Protein AF-A0A7W6C0R2-F1 (afdb_monomer_lite)

Sequence (110 aa):
MSRLFEGFSTDEIFNRWFEDNARPEAVAPMVAYLAHADCAPSKRVFSTGLGHVSEIFTGLTKGWHQAGHTPEDIRDQFTLIEDRSGYTVPMSALESTGAMFRDAPLPTSR

Secondary structure (DSSP, 8-state):
---TTTTS-S-HHHHHHHHHH--GGGTHHHHHHHTSTT----S-EEEEETTEEEEE---EE-----TT--HHHHHHTHHHHT--SSEE--SSHHHHHHHHHTTS-PPPP-

pLDDT: mean 89.18, std 12.24, range [40.75, 98.56]

Structure (mmCIF, N/CA/C/O backbone):
data_AF-A0A7W6C0R2-F1
#
_entry.id   AF-A0A7W6C0R2-F1
#
loop_
_atom_site.group_PDB
_atom_site.id
_atom_site.type_symbol
_atom_site.label_atom_id
_atom_site.label_alt_id
_atom_site.label_comp_id
_atom_site.label_asym_id
_atom_site.label_entity_id
_atom_site.label_seq_id
_atom_site.pdbx_PDB_ins_code
_atom_site.Cartn_x
_atom_site.Cartn_y
_atom_site.Cartn_z
_atom_site.occupancy
_atom_site.B_iso_or_equiv
_atom_site.auth_seq_id
_atom_site.auth_comp_id
_atom_site.auth_asym_id
_atom_site.auth_atom_id
_atom_site.pdbx_PDB_model_num
ATOM 1 N N . MET A 1 1 ? 21.918 14.571 -25.913 1.00 40.75 1 MET A N 1
ATOM 2 C CA . MET A 1 1 ? 21.397 13.705 -24.834 1.00 40.75 1 MET A CA 1
ATOM 3 C C . MET A 1 1 ? 20.600 14.582 -23.883 1.00 40.75 1 MET A C 1
ATOM 5 O O . MET A 1 1 ? 21.016 15.706 -23.640 1.00 40.75 1 MET A O 1
ATOM 9 N N . SER A 1 2 ? 19.401 14.141 -23.508 1.00 44.19 2 SER A N 1
ATOM 10 C CA . SER A 1 2 ? 18.379 14.950 -22.830 1.00 44.19 2 SER A CA 1
ATOM 11 C C . SER A 1 2 ? 18.843 15.426 -21.447 1.00 44.19 2 SER A C 1
ATOM 13 O O . SER A 1 2 ? 19.202 14.594 -20.624 1.00 44.19 2 SER A O 1
ATOM 15 N N . ARG A 1 3 ? 18.790 16.740 -21.178 1.00 60.69 3 ARG A N 1
ATOM 16 C CA . ARG A 1 3 ? 19.074 17.372 -19.868 1.00 60.69 3 ARG A CA 1
ATOM 17 C C . ARG A 1 3 ? 17.965 17.140 -18.823 1.00 60.69 3 ARG A C 1
ATOM 19 O O . ARG A 1 3 ? 17.759 17.972 -17.950 1.00 60.69 3 ARG A O 1
ATOM 26 N N . LEU A 1 4 ? 17.188 16.061 -18.930 1.00 59.69 4 LEU A N 1
ATOM 27 C CA . LEU A 1 4 ? 15.969 15.893 -18.126 1.00 59.69 4 LEU A CA 1
ATOM 28 C C . LEU A 1 4 ? 16.243 15.690 -16.621 1.00 59.69 4 LEU A C 1
ATOM 30 O O . LEU A 1 4 ? 15.315 15.810 -15.830 1.00 59.69 4 LEU A O 1
ATOM 34 N N . PHE A 1 5 ? 17.490 15.401 -16.227 1.00 57.84 5 PHE A N 1
ATOM 35 C CA . PHE A 1 5 ? 17.854 15.018 -14.854 1.00 57.84 5 PHE A CA 1
ATOM 36 C C . PHE A 1 5 ? 19.041 15.799 -14.268 1.00 57.84 5 PHE A C 1
ATOM 38 O O . PHE A 1 5 ? 19.525 15.471 -13.184 1.00 57.84 5 PHE A O 1
ATOM 45 N N . GLU A 1 6 ? 19.497 16.853 -14.950 1.00 54.66 6 GLU A N 1
ATOM 46 C CA . GLU A 1 6 ? 20.554 17.729 -14.439 1.00 54.66 6 GLU A CA 1
ATOM 47 C C . GLU A 1 6 ? 20.034 18.432 -13.165 1.00 54.66 6 GLU A C 1
ATOM 49 O O . GLU A 1 6 ? 19.124 19.258 -13.231 1.00 54.66 6 GLU A O 1
ATOM 54 N N . GLY A 1 7 ? 20.560 18.051 -11.991 1.00 61.94 7 GLY A N 1
ATOM 55 C CA . GLY A 1 7 ? 20.175 18.617 -10.689 1.00 61.94 7 GLY A CA 1
ATOM 56 C C . GLY A 1 7 ? 19.265 17.758 -9.797 1.00 61.94 7 GLY A C 1
ATOM 57 O O . GLY A 1 7 ? 18.741 18.278 -8.816 1.00 61.94 7 GLY A O 1
ATOM 58 N N . PHE A 1 8 ? 19.076 16.464 -10.085 1.00 70.19 8 PHE A N 1
ATOM 59 C CA . PHE A 1 8 ? 18.296 15.576 -9.205 1.00 70.19 8 PHE A CA 1
ATOM 60 C C . PHE A 1 8 ? 18.980 15.314 -7.844 1.00 70.19 8 PHE A C 1
ATOM 62 O O . PHE A 1 8 ? 18.309 15.204 -6.819 1.00 70.19 8 PHE A O 1
ATOM 69 N N . SER A 1 9 ? 20.316 15.271 -7.817 1.00 82.81 9 SER A N 1
ATOM 70 C CA . SER A 1 9 ? 21.152 15.188 -6.611 1.00 82.81 9 SER A CA 1
ATOM 71 C C . SER A 1 9 ? 22.500 15.877 -6.844 1.00 82.81 9 SER A C 1
ATOM 73 O O . SER A 1 9 ? 22.944 16.007 -7.986 1.00 82.81 9 SER A O 1
ATOM 75 N N . THR A 1 10 ? 23.184 16.291 -5.773 1.00 87.94 10 THR A N 1
ATOM 76 C CA . THR A 1 10 ? 24.587 16.742 -5.836 1.00 87.94 10 THR A CA 1
ATOM 77 C C . THR A 1 10 ? 25.584 15.579 -5.912 1.00 87.94 10 THR A C 1
ATOM 79 O O . THR A 1 10 ? 26.771 15.813 -6.112 1.00 87.94 10 THR A O 1
ATOM 82 N N . ASP A 1 11 ? 25.131 14.336 -5.726 1.00 91.88 11 ASP A N 1
ATOM 83 C CA . ASP A 1 11 ? 25.959 13.130 -5.817 1.00 91.88 11 ASP A CA 1
ATOM 84 C C . ASP A 1 11 ? 26.024 12.614 -7.266 1.00 91.88 11 ASP A C 1
ATOM 86 O O . ASP A 1 11 ? 25.048 12.105 -7.822 1.00 91.88 11 ASP A O 1
ATOM 90 N N . GLU A 1 12 ? 27.199 12.733 -7.885 1.00 90.50 12 GLU A N 1
ATOM 91 C CA . GLU A 1 12 ? 27.433 12.305 -9.267 1.00 90.50 12 GLU A CA 1
ATOM 92 C C . GLU A 1 12 ? 27.364 10.785 -9.471 1.00 90.50 12 GLU A C 1
ATOM 94 O O . GLU A 1 12 ? 26.997 10.332 -10.558 1.00 90.50 12 GLU A O 1
ATOM 99 N N . ILE A 1 13 ? 27.732 9.984 -8.463 1.00 92.81 13 ILE A N 1
ATOM 100 C CA . ILE A 1 13 ? 27.642 8.518 -8.543 1.00 92.81 13 ILE A CA 1
ATOM 101 C C . ILE A 1 13 ? 26.172 8.127 -8.608 1.00 92.81 13 ILE A C 1
ATOM 103 O O . ILE A 1 13 ? 25.782 7.324 -9.457 1.00 92.81 13 ILE A O 1
ATOM 107 N N . PHE A 1 14 ? 25.358 8.736 -7.748 1.00 89.88 14 PHE A N 1
ATOM 108 C CA . PHE A 1 14 ? 23.920 8.530 -7.754 1.00 89.88 14 PHE A CA 1
ATOM 109 C C . PHE A 1 14 ? 23.278 8.978 -9.069 1.00 89.88 14 PHE A C 1
ATOM 111 O O . PHE A 1 14 ? 22.483 8.229 -9.628 1.00 89.88 14 PHE A O 1
ATOM 118 N N . ASN A 1 15 ? 23.643 10.151 -9.596 1.00 88.38 15 ASN A N 1
ATOM 119 C CA . ASN A 1 15 ? 23.079 10.646 -10.855 1.00 88.38 15 ASN A CA 1
ATOM 120 C C . ASN A 1 15 ? 23.382 9.703 -12.029 1.00 88.38 15 ASN A C 1
ATOM 122 O O . ASN A 1 15 ? 22.467 9.364 -12.775 1.00 88.38 15 ASN A O 1
ATOM 126 N N . ARG A 1 16 ? 24.623 9.204 -12.152 1.00 90.38 16 ARG A N 1
ATOM 127 C CA . ARG A 1 16 ? 24.960 8.199 -13.178 1.00 90.38 16 ARG A CA 1
ATOM 128 C C . ARG A 1 16 ? 24.164 6.911 -12.999 1.00 90.38 16 ARG A C 1
ATOM 130 O O . ARG A 1 16 ? 23.582 6.413 -13.955 1.00 90.38 16 ARG A O 1
ATOM 137 N N . TRP A 1 17 ? 24.092 6.397 -11.770 1.00 92.38 17 TRP A N 1
ATOM 138 C CA . TRP A 1 17 ? 23.295 5.205 -11.482 1.00 92.38 17 TRP A CA 1
ATOM 139 C C . TRP A 1 17 ? 21.822 5.411 -11.856 1.00 92.38 17 TRP A C 1
ATOM 141 O O . TRP A 1 17 ? 21.210 4.534 -12.463 1.00 92.38 17 TRP A O 1
ATOM 151 N N . PHE A 1 18 ? 21.251 6.570 -11.532 1.00 90.94 18 PHE A N 1
ATOM 152 C CA . PHE A 1 18 ? 19.871 6.889 -11.865 1.00 90.94 18 PHE A CA 1
ATOM 153 C C . PHE A 1 18 ? 19.662 6.948 -13.380 1.00 90.94 18 PHE A C 1
ATOM 155 O O . PHE A 1 18 ? 18.724 6.337 -13.876 1.00 90.94 18 PHE A O 1
ATOM 162 N N . GLU A 1 19 ? 20.543 7.607 -14.134 1.00 88.88 19 GLU A N 1
ATOM 163 C CA . GLU A 1 19 ? 20.468 7.658 -15.601 1.00 88.88 19 GLU A CA 1
ATOM 164 C C . GLU A 1 19 ? 20.539 6.267 -16.253 1.00 88.88 19 GLU A C 1
ATOM 166 O O . GLU A 1 19 ? 19.788 5.982 -17.194 1.00 88.88 19 GLU A O 1
ATOM 171 N N . ASP A 1 20 ? 21.391 5.387 -15.723 1.00 92.25 20 ASP A N 1
ATOM 172 C CA . ASP A 1 20 ? 21.562 4.021 -16.221 1.00 92.25 20 ASP A CA 1
ATOM 173 C C . ASP A 1 20 ? 20.347 3.123 -15.925 1.00 92.25 20 ASP A C 1
ATOM 175 O O . ASP A 1 20 ? 20.075 2.186 -16.678 1.00 92.25 20 ASP A O 1
ATOM 179 N N . ASN A 1 21 ? 19.589 3.407 -14.858 1.00 93.56 21 ASN A N 1
ATOM 180 C CA . ASN A 1 21 ? 18.514 2.532 -14.369 1.00 93.56 21 ASN A CA 1
ATOM 181 C C . ASN A 1 21 ? 17.096 3.097 -14.571 1.00 93.56 21 ASN A C 1
ATOM 183 O O . ASN A 1 21 ? 16.139 2.325 -14.668 1.00 93.56 21 ASN A O 1
ATOM 187 N N . ALA A 1 22 ? 16.917 4.418 -14.669 1.00 92.00 22 ALA A N 1
ATOM 188 C CA . ALA A 1 22 ? 15.626 5.096 -14.870 1.00 92.00 22 ALA A CA 1
ATOM 189 C C . ALA A 1 22 ? 15.193 5.055 -16.344 1.00 92.00 22 ALA A C 1
ATOM 191 O O . ALA A 1 22 ? 14.807 6.049 -16.961 1.00 92.00 22 ALA A O 1
ATOM 192 N N . ARG A 1 23 ? 15.308 3.868 -16.929 1.00 93.19 23 ARG A N 1
ATOM 193 C CA . ARG A 1 23 ? 15.103 3.589 -18.341 1.00 93.19 23 ARG A CA 1
ATOM 194 C C . ARG A 1 23 ? 13.633 3.247 -18.607 1.00 93.19 23 ARG A C 1
ATOM 196 O O . ARG A 1 23 ? 13.025 2.565 -17.781 1.00 93.19 23 ARG A O 1
ATOM 203 N N . PRO A 1 24 ? 13.038 3.651 -19.745 1.00 95.00 24 PRO A N 1
ATOM 204 C CA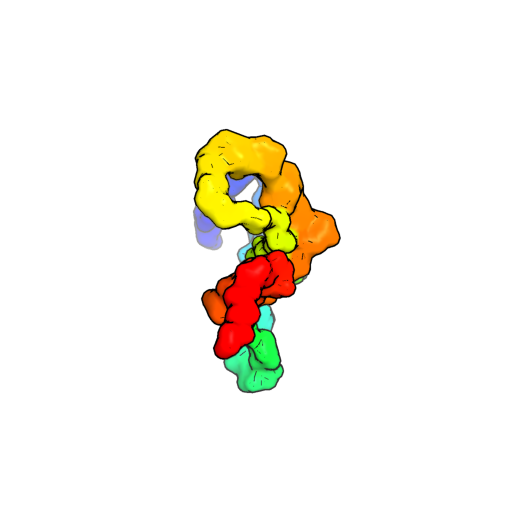 . PRO A 1 24 ? 11.670 3.259 -20.105 1.00 95.00 24 PRO A CA 1
ATOM 205 C C . PRO A 1 24 ? 11.436 1.740 -20.072 1.00 95.00 24 PRO A C 1
ATOM 207 O O . PRO A 1 24 ? 10.353 1.271 -19.722 1.00 95.00 24 PRO A O 1
ATOM 210 N N . GLU A 1 25 ? 12.473 0.962 -20.376 1.00 95.62 25 GLU A N 1
ATOM 211 C CA . GLU A 1 25 ? 12.488 -0.499 -20.337 1.00 95.62 25 GLU A CA 1
ATOM 212 C C . GLU A 1 25 ? 12.230 -1.063 -18.927 1.00 95.62 25 GLU A C 1
ATOM 214 O O . GLU A 1 25 ? 11.732 -2.178 -18.799 1.00 95.62 25 GLU A O 1
ATOM 219 N N . ALA A 1 26 ? 12.482 -0.283 -17.869 1.00 95.56 26 ALA A N 1
ATOM 220 C CA . ALA A 1 26 ? 12.163 -0.639 -16.485 1.00 95.56 26 ALA A CA 1
ATOM 221 C C . ALA A 1 26 ? 10.673 -0.454 -16.122 1.00 95.56 26 ALA A C 1
ATOM 223 O O . ALA A 1 26 ? 10.262 -0.778 -15.008 1.00 95.56 26 ALA A O 1
ATOM 224 N N . VAL A 1 27 ? 9.864 0.092 -17.036 1.00 96.88 27 VAL A N 1
ATOM 225 C CA . VAL A 1 27 ? 8.423 0.350 -16.850 1.00 96.88 27 VAL A CA 1
ATOM 226 C C . VAL A 1 27 ? 7.585 -0.389 -17.894 1.00 96.88 27 VAL A C 1
ATOM 228 O O . VAL A 1 27 ? 6.512 -0.906 -17.576 1.00 96.88 27 VAL A O 1
ATOM 231 N N . ALA A 1 28 ? 8.075 -0.475 -19.135 1.00 97.62 28 ALA A N 1
ATOM 232 C CA . ALA A 1 28 ? 7.337 -1.022 -20.273 1.00 97.62 28 ALA A CA 1
ATOM 233 C C . ALA A 1 28 ? 6.730 -2.426 -20.044 1.00 97.62 28 ALA A C 1
ATOM 235 O O . ALA A 1 28 ? 5.570 -2.613 -20.415 1.00 97.62 28 ALA A O 1
ATOM 236 N N . PRO A 1 29 ? 7.414 -3.398 -19.401 1.00 96.38 29 PRO A N 1
ATOM 237 C CA . PRO A 1 29 ? 6.836 -4.723 -19.164 1.00 96.38 29 PRO A CA 1
ATOM 238 C C . PRO A 1 29 ? 5.597 -4.700 -18.264 1.00 96.38 29 PRO A C 1
ATOM 240 O O . PRO A 1 29 ? 4.634 -5.415 -18.535 1.00 96.38 29 PRO A O 1
ATOM 243 N N . MET A 1 30 ? 5.587 -3.854 -17.227 1.00 96.38 30 MET A N 1
ATOM 244 C CA . MET A 1 30 ? 4.433 -3.731 -16.333 1.00 96.38 30 MET A CA 1
ATOM 245 C C . MET A 1 30 ? 3.222 -3.173 -17.085 1.00 96.38 30 MET A C 1
ATOM 247 O O . MET A 1 30 ? 2.113 -3.682 -16.943 1.00 96.38 30 MET A O 1
ATOM 251 N N . VAL A 1 31 ? 3.438 -2.173 -17.946 1.00 96.50 31 VAL A N 1
ATOM 252 C CA . VAL A 1 31 ? 2.379 -1.609 -18.797 1.00 96.50 31 VAL A CA 1
ATOM 253 C C . VAL A 1 31 ? 1.856 -2.649 -19.787 1.00 96.50 31 VAL A C 1
ATOM 255 O O . VAL A 1 31 ? 0.645 -2.798 -19.931 1.00 96.50 31 VAL A O 1
ATOM 258 N N . ALA A 1 32 ? 2.754 -3.395 -20.436 1.00 97.00 32 ALA A N 1
ATOM 259 C CA . ALA A 1 32 ? 2.378 -4.451 -21.370 1.00 97.00 32 ALA A CA 1
ATOM 260 C C . ALA A 1 32 ? 1.524 -5.532 -20.692 1.00 97.00 32 ALA A C 1
ATOM 262 O O . ALA A 1 32 ? 0.507 -5.938 -21.250 1.00 97.00 32 ALA A O 1
ATOM 263 N N . TYR A 1 33 ? 1.892 -5.954 -19.477 1.00 96.12 33 TYR A N 1
ATOM 264 C CA . TYR A 1 33 ? 1.105 -6.918 -18.711 1.00 96.12 33 TYR A CA 1
ATOM 265 C C . TYR A 1 33 ? -0.268 -6.362 -18.316 1.00 96.12 33 TYR A C 1
ATOM 267 O O . TYR A 1 33 ? -1.268 -7.028 -18.557 1.00 96.12 33 TYR A O 1
ATOM 275 N N . LEU A 1 34 ? -0.345 -5.133 -17.791 1.00 96.19 34 LEU A N 1
ATOM 276 C CA . LEU A 1 34 ? -1.620 -4.505 -17.408 1.00 96.19 34 LEU A CA 1
ATOM 277 C C . LEU A 1 34 ? -2.584 -4.297 -18.588 1.00 96.19 34 LEU A C 1
ATOM 279 O O . LEU A 1 34 ? -3.793 -4.232 -18.384 1.00 96.19 34 LEU A O 1
ATOM 283 N N . ALA A 1 35 ? -2.058 -4.182 -19.808 1.00 96.19 35 ALA A N 1
ATOM 284 C CA . ALA A 1 35 ? -2.844 -4.055 -21.033 1.00 96.19 35 ALA A CA 1
ATOM 285 C C . ALA A 1 35 ? -3.207 -5.408 -21.678 1.00 96.19 35 ALA A C 1
ATOM 287 O O . ALA A 1 35 ? -3.931 -5.435 -22.675 1.00 96.19 35 ALA A O 1
ATOM 288 N N . HIS A 1 36 ? -2.696 -6.526 -21.157 1.00 97.69 36 HIS A N 1
ATOM 289 C CA . HIS A 1 36 ? -2.928 -7.850 -21.723 1.00 97.69 36 HIS A CA 1
ATOM 290 C C . HIS A 1 36 ? -4.314 -8.397 -21.350 1.00 97.69 36 HIS A C 1
ATOM 292 O O . HIS A 1 36 ? -4.792 -8.192 -20.236 1.00 97.69 36 HIS A O 1
ATOM 298 N N . ALA A 1 37 ? -4.943 -9.159 -22.251 1.00 95.88 37 ALA A N 1
ATOM 299 C CA . ALA A 1 37 ? -6.275 -9.734 -22.024 1.00 95.88 37 ALA A CA 1
ATOM 300 C C . ALA A 1 37 ? -6.320 -10.723 -20.842 1.00 95.88 37 ALA A C 1
ATOM 302 O O . ALA A 1 37 ? -7.327 -10.805 -20.145 1.00 95.88 37 ALA A O 1
ATOM 303 N N . ASP A 1 38 ? -5.213 -11.422 -20.585 1.00 96.06 38 ASP A N 1
ATOM 304 C CA . ASP A 1 38 ? -5.092 -12.362 -19.459 1.00 96.06 38 ASP A CA 1
ATOM 305 C C . ASP A 1 38 ? -4.748 -11.674 -18.122 1.00 96.06 38 ASP A C 1
ATOM 307 O O . ASP A 1 38 ? -4.534 -12.347 -17.111 1.00 96.06 38 ASP A O 1
ATOM 311 N N . CYS A 1 39 ? -4.665 -10.338 -18.080 1.00 95.00 39 CYS A N 1
ATOM 312 C CA . CYS A 1 39 ? -4.413 -9.606 -16.842 1.00 95.00 39 CYS A CA 1
ATOM 313 C C . CYS A 1 39 ? -5.610 -9.736 -15.891 1.00 95.00 39 CYS A C 1
ATOM 315 O O . CYS A 1 39 ? -6.600 -9.014 -15.992 1.00 95.00 39 CYS A O 1
ATOM 317 N N . ALA A 1 40 ? -5.502 -10.651 -14.927 1.00 87.44 40 ALA A N 1
ATOM 318 C CA . ALA A 1 40 ? -6.536 -10.877 -13.920 1.00 87.44 40 ALA A CA 1
ATOM 319 C C . ALA A 1 40 ? -6.778 -9.687 -12.959 1.00 87.44 40 ALA A C 1
ATOM 321 O O . ALA A 1 40 ? -7.932 -9.448 -12.592 1.00 87.44 40 ALA A O 1
ATOM 322 N N . PRO A 1 41 ? -5.751 -8.942 -12.492 1.00 85.50 41 PRO A N 1
ATOM 323 C CA . PRO A 1 41 ? -5.977 -7.875 -11.524 1.00 85.50 41 PRO A CA 1
ATOM 324 C C . PRO A 1 41 ? -6.715 -6.662 -12.110 1.00 85.50 41 PRO A C 1
ATOM 326 O O . PRO A 1 41 ? -6.351 -6.150 -13.163 1.00 85.50 41 PRO A O 1
ATOM 329 N N . SER A 1 42 ? -7.689 -6.132 -11.365 1.00 89.50 42 SER A N 1
ATOM 330 C CA . SER A 1 42 ? -8.369 -4.866 -11.670 1.00 89.50 42 SER A CA 1
ATOM 331 C C . SER A 1 42 ? -8.410 -3.956 -10.440 1.00 89.50 42 SER A C 1
ATOM 333 O O . SER A 1 42 ? -8.329 -4.438 -9.311 1.00 89.50 42 SER A O 1
ATOM 335 N N . LYS A 1 43 ? -8.546 -2.638 -10.661 1.00 90.62 43 LYS A N 1
ATOM 336 C CA . LYS A 1 43 ? -8.719 -1.609 -9.610 1.00 90.62 43 LYS A CA 1
ATOM 337 C C . LYS A 1 43 ? -7.526 -1.451 -8.648 1.00 90.62 43 LYS A C 1
ATOM 339 O O . LYS A 1 43 ? -7.688 -0.918 -7.558 1.00 90.62 43 LYS A O 1
ATOM 344 N N . ARG A 1 44 ? -6.336 -1.902 -9.049 1.00 93.00 44 ARG A N 1
ATOM 345 C CA . ARG A 1 44 ? -5.095 -1.823 -8.261 1.00 93.00 44 ARG A CA 1
ATOM 346 C C . ARG A 1 44 ? -4.202 -0.696 -8.762 1.00 93.00 44 ARG A C 1
ATOM 348 O O . ARG A 1 44 ? -4.285 -0.311 -9.927 1.00 93.00 44 ARG A O 1
ATOM 355 N N . VAL A 1 45 ? -3.333 -0.200 -7.888 1.00 94.94 45 VAL A N 1
ATOM 356 C CA . VAL A 1 45 ? -2.351 0.841 -8.205 1.00 94.94 45 VAL A CA 1
ATOM 357 C C . VAL A 1 45 ? -0.958 0.252 -8.041 1.00 94.94 45 VAL A C 1
ATOM 359 O O . VAL A 1 45 ? -0.666 -0.388 -7.037 1.00 94.94 45 VAL A O 1
ATOM 362 N N . PHE A 1 46 ? -0.084 0.463 -9.021 1.00 96.38 46 PHE A N 1
ATOM 363 C CA . PHE A 1 46 ? 1.269 -0.085 -9.007 1.00 96.38 46 PHE A CA 1
ATOM 364 C C . PHE A 1 46 ? 2.308 1.019 -9.181 1.00 96.38 46 PHE A C 1
ATOM 366 O O . PHE A 1 46 ? 2.087 1.976 -9.921 1.00 96.38 46 PHE A O 1
ATOM 373 N N . SER A 1 47 ? 3.447 0.855 -8.514 1.00 96.88 47 SER A N 1
ATOM 374 C CA . SER A 1 47 ? 4.662 1.631 -8.741 1.00 96.88 47 SER A CA 1
ATOM 375 C C . SER A 1 47 ? 5.675 0.752 -9.466 1.00 96.88 47 SER A C 1
ATOM 377 O O . SER A 1 47 ? 5.873 -0.406 -9.098 1.00 96.88 47 SER A O 1
ATOM 379 N N . THR A 1 48 ? 6.304 1.280 -10.511 1.00 97.19 48 THR A N 1
ATOM 380 C CA . THR A 1 48 ? 7.299 0.549 -11.300 1.00 97.19 48 THR A CA 1
ATOM 381 C C . THR A 1 48 ? 8.380 1.497 -11.803 1.00 97.19 48 THR A C 1
ATOM 383 O O . THR A 1 48 ? 8.089 2.627 -12.191 1.00 97.19 48 THR A O 1
ATOM 386 N N . GLY A 1 49 ? 9.626 1.038 -11.813 1.00 96.19 49 GLY A N 1
ATOM 387 C CA . GLY A 1 49 ? 10.782 1.804 -12.278 1.00 96.19 49 GLY A CA 1
ATOM 388 C C . GLY A 1 49 ? 12.070 1.307 -11.630 1.00 96.19 49 GLY A C 1
ATOM 389 O O . GLY A 1 49 ? 12.020 0.616 -10.618 1.00 96.19 49 GLY A O 1
ATOM 390 N N . LEU A 1 50 ? 13.229 1.632 -12.211 1.00 94.69 50 LEU A N 1
ATOM 391 C CA . LEU A 1 50 ? 14.546 1.214 -11.693 1.00 94.69 50 LEU A CA 1
ATOM 392 C C . LEU A 1 50 ? 14.684 -0.317 -11.498 1.00 94.69 50 LEU A C 1
ATOM 394 O O . LEU A 1 50 ? 15.421 -0.774 -10.631 1.00 94.69 50 LEU A O 1
ATOM 398 N N . GLY A 1 51 ? 13.934 -1.121 -12.262 1.00 92.81 51 GLY A N 1
ATOM 399 C CA . GLY A 1 51 ? 13.874 -2.583 -12.114 1.00 92.81 51 GLY A CA 1
ATOM 400 C C . GLY A 1 51 ? 13.020 -3.082 -10.938 1.00 92.81 51 GLY A C 1
ATOM 401 O O . GLY A 1 51 ? 12.953 -4.284 -10.698 1.00 92.81 51 GLY A O 1
ATOM 402 N N . HIS A 1 52 ? 12.351 -2.185 -10.216 1.00 96.12 52 HIS A N 1
ATOM 403 C CA . HIS A 1 52 ? 11.460 -2.493 -9.104 1.00 96.12 52 HIS A CA 1
ATOM 404 C C . HIS A 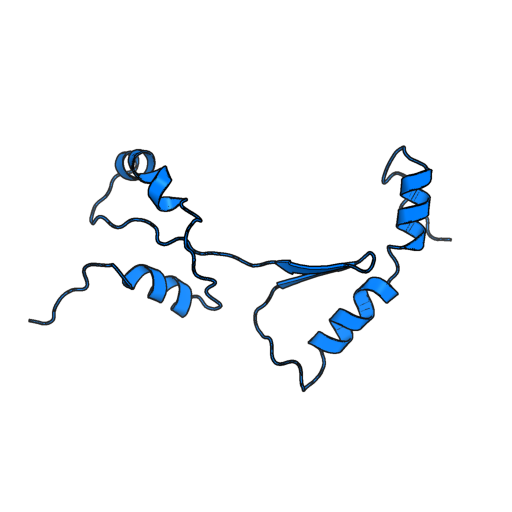1 52 ? 9.993 -2.417 -9.539 1.00 96.12 52 HIS A C 1
ATOM 406 O O . HIS A 1 52 ? 9.606 -1.510 -10.277 1.00 96.12 52 HIS A O 1
ATOM 412 N N . VAL A 1 53 ? 9.171 -3.344 -9.042 1.00 96.75 53 VAL A N 1
ATOM 413 C CA . VAL A 1 53 ? 7.715 -3.370 -9.234 1.00 96.75 53 VAL A CA 1
ATOM 414 C C . VAL A 1 53 ? 7.060 -3.626 -7.881 1.00 96.75 53 VAL A C 1
ATOM 416 O O . VAL A 1 53 ? 7.386 -4.604 -7.211 1.00 96.75 53 VAL A O 1
ATOM 419 N N . SER A 1 54 ? 6.120 -2.772 -7.483 1.00 97.50 54 SER A N 1
ATOM 420 C CA . SER A 1 54 ? 5.343 -2.937 -6.253 1.00 97.50 54 SER A CA 1
ATOM 421 C C . SER A 1 54 ? 3.897 -2.490 -6.422 1.00 97.50 54 SER A C 1
ATOM 423 O O . SER A 1 54 ? 3.553 -1.721 -7.318 1.00 97.50 54 SER A O 1
ATOM 425 N N . GLU A 1 55 ? 3.031 -2.956 -5.529 1.00 96.50 55 GLU A N 1
ATOM 426 C CA . GLU A 1 55 ? 1.674 -2.436 -5.390 1.00 96.50 55 GLU A CA 1
ATOM 427 C C . GLU A 1 55 ? 1.634 -1.308 -4.354 1.00 96.50 55 GLU A C 1
ATOM 429 O O . GLU A 1 55 ? 2.263 -1.392 -3.298 1.00 96.50 55 GLU A O 1
ATOM 434 N N . ILE A 1 56 ? 0.854 -0.272 -4.656 1.00 97.25 56 ILE A N 1
ATOM 435 C CA . ILE A 1 56 ? 0.376 0.714 -3.692 1.00 97.25 56 ILE A CA 1
ATOM 436 C C . ILE A 1 56 ? -1.055 0.315 -3.333 1.00 97.25 56 ILE A C 1
ATOM 438 O O . ILE A 1 56 ? -1.915 0.225 -4.208 1.00 97.25 56 ILE A O 1
ATOM 442 N N . PHE A 1 57 ? -1.321 0.104 -2.047 1.00 95.19 57 PHE A N 1
ATOM 443 C CA . PHE A 1 57 ? -2.648 -0.265 -1.560 1.00 95.19 57 PHE A CA 1
ATOM 444 C C . PHE A 1 57 ? -3.155 0.727 -0.512 1.00 95.19 57 PHE A C 1
ATOM 446 O O . PHE A 1 57 ? -2.383 1.423 0.149 1.00 95.19 57 PHE A O 1
ATOM 453 N N . THR A 1 58 ? -4.475 0.775 -0.346 1.00 93.88 58 THR A N 1
ATOM 454 C CA . THR A 1 58 ? -5.139 1.537 0.715 1.00 93.88 58 THR A CA 1
ATOM 455 C C . THR A 1 58 ? -5.832 0.562 1.656 1.00 93.88 58 THR A C 1
ATOM 457 O O . THR A 1 58 ? -6.732 -0.169 1.250 1.00 93.88 58 THR A O 1
ATOM 460 N N . GLY A 1 59 ? -5.374 0.525 2.907 1.00 95.00 59 GLY A N 1
ATOM 461 C CA . GLY A 1 59 ? -5.953 -0.308 3.956 1.00 95.00 59 GLY A CA 1
ATOM 462 C C . GLY A 1 59 ? -7.005 0.443 4.770 1.00 95.00 59 GLY A C 1
ATOM 463 O O . GLY A 1 59 ? -6.845 1.629 5.054 1.00 95.00 59 GLY A O 1
ATOM 464 N N . LEU A 1 60 ? -8.053 -0.265 5.178 1.00 95.50 60 LEU A N 1
ATOM 465 C CA . LEU A 1 60 ? -9.070 0.188 6.121 1.00 95.50 60 LEU A CA 1
ATOM 466 C C . LEU A 1 60 ? -8.917 -0.607 7.423 1.00 95.50 60 LEU A C 1
ATOM 468 O O . LEU A 1 60 ? -9.094 -1.829 7.417 1.00 95.50 60 LEU A O 1
ATOM 472 N N . THR A 1 61 ? -8.553 0.074 8.512 1.00 95.56 61 THR A N 1
ATOM 473 C CA . THR A 1 61 ? -8.455 -0.508 9.862 1.00 95.56 61 THR A CA 1
ATOM 474 C C . THR A 1 61 ? -9.823 -1.002 10.340 1.00 95.56 61 THR A C 1
ATOM 476 O O . THR A 1 61 ? -10.858 -0.663 9.765 1.00 95.56 61 THR A O 1
ATOM 479 N N . LYS A 1 62 ? -9.848 -1.810 11.406 1.00 93.06 62 LYS A N 1
ATOM 480 C CA . LYS A 1 62 ? -11.116 -2.229 12.036 1.00 93.06 62 LYS A CA 1
ATOM 481 C C . LYS A 1 62 ? -11.927 -1.039 12.558 1.00 93.06 62 LYS A C 1
ATOM 483 O O . LYS A 1 62 ? -13.152 -1.079 12.541 1.00 93.06 62 LYS A O 1
ATOM 488 N N . GLY A 1 63 ? -11.234 0.015 12.986 1.00 93.00 63 GLY A N 1
ATOM 489 C CA . GLY A 1 63 ? -11.850 1.235 13.477 1.00 93.00 63 GLY A CA 1
ATOM 490 C C . GLY A 1 63 ? -12.528 1.059 14.835 1.00 93.00 63 GLY A C 1
ATOM 491 O O . GLY A 1 63 ? -12.236 0.144 15.604 1.00 93.00 63 GLY A O 1
ATOM 492 N N . TRP A 1 64 ? -13.438 1.981 15.127 1.00 93.19 64 TRP A N 1
ATOM 493 C CA . TRP A 1 64 ? -14.187 2.053 16.374 1.00 93.19 64 TRP A CA 1
ATOM 494 C C . TRP A 1 64 ? -15.610 2.542 16.084 1.00 93.19 64 TRP A C 1
ATOM 496 O O . TRP A 1 64 ? -15.824 3.295 15.133 1.00 93.19 64 TRP A O 1
ATOM 506 N N . HIS A 1 65 ? -16.584 2.112 16.889 1.00 90.94 65 HIS A N 1
ATOM 507 C CA . HIS A 1 65 ? -17.992 2.423 16.669 1.00 90.94 65 HIS A CA 1
ATOM 508 C C . HIS A 1 65 ? -18.691 2.846 17.966 1.00 90.94 65 HIS A C 1
ATOM 510 O O . HIS A 1 65 ? -18.783 2.074 18.918 1.00 90.94 65 HIS A O 1
ATOM 516 N N . GLN A 1 66 ? -19.270 4.047 17.966 1.00 90.25 66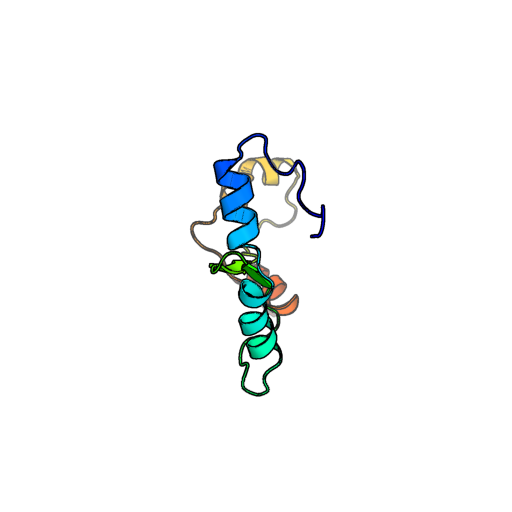 GLN A N 1
ATOM 517 C CA . GLN A 1 66 ? -20.163 4.552 19.011 1.00 90.25 66 GLN A CA 1
ATOM 518 C C . GLN A 1 66 ? -21.187 5.494 18.378 1.00 90.25 66 GLN A C 1
ATOM 520 O O . GLN A 1 66 ? -20.832 6.405 17.628 1.00 90.25 66 GLN A O 1
ATOM 525 N N . ALA A 1 67 ? -22.471 5.288 18.665 1.00 89.62 67 ALA A N 1
ATOM 526 C CA . ALA A 1 67 ? -23.516 6.192 18.197 1.00 89.62 67 ALA A CA 1
ATOM 527 C C . ALA A 1 67 ? -23.429 7.534 18.943 1.00 89.62 67 ALA A C 1
ATOM 529 O O . ALA A 1 67 ? -23.321 7.549 20.166 1.00 89.62 67 ALA A O 1
ATOM 530 N N . GLY A 1 68 ? -23.499 8.651 18.213 1.00 93.12 68 GLY A N 1
ATOM 531 C CA . GLY A 1 68 ? -23.500 9.992 18.812 1.00 93.12 68 GLY A CA 1
ATOM 532 C C . GLY A 1 68 ? -22.176 10.414 19.459 1.00 93.12 68 GLY A C 1
ATOM 533 O O . GLY A 1 68 ? -22.201 11.223 20.379 1.00 93.12 68 GLY A O 1
ATOM 534 N N . HIS A 1 69 ? -21.048 9.859 19.009 1.00 95.75 69 HIS A N 1
ATOM 535 C CA . HIS A 1 69 ? -19.719 10.237 19.491 1.00 95.75 69 HIS A CA 1
ATOM 536 C C . HIS A 1 69 ? -19.397 11.718 19.237 1.00 95.75 69 HIS A C 1
ATOM 5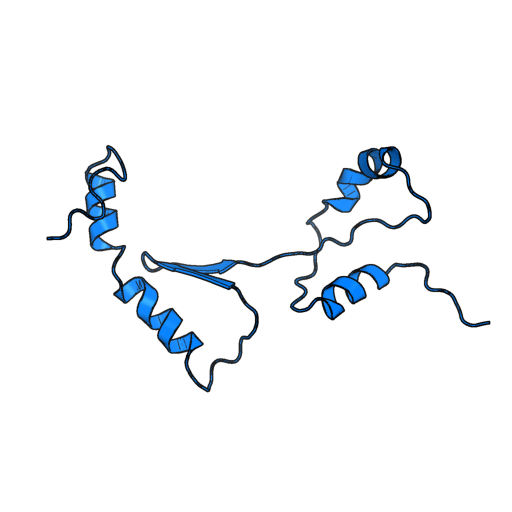38 O O . HIS A 1 69 ? -19.878 12.319 18.272 1.00 95.75 69 HIS A O 1
ATOM 544 N N . THR A 1 70 ? -18.551 12.293 20.087 1.00 98.00 70 THR A N 1
ATOM 545 C CA . THR A 1 70 ? -18.053 13.669 19.965 1.00 98.00 70 THR A CA 1
ATOM 546 C C . THR A 1 70 ? -16.628 13.705 19.390 1.00 98.00 70 THR A C 1
ATOM 548 O O . THR A 1 70 ? -15.973 12.667 19.264 1.00 98.00 70 THR A O 1
ATOM 551 N N . PRO A 1 71 ? -16.095 14.889 19.035 1.00 98.38 71 PRO A N 1
ATOM 552 C CA . PRO A 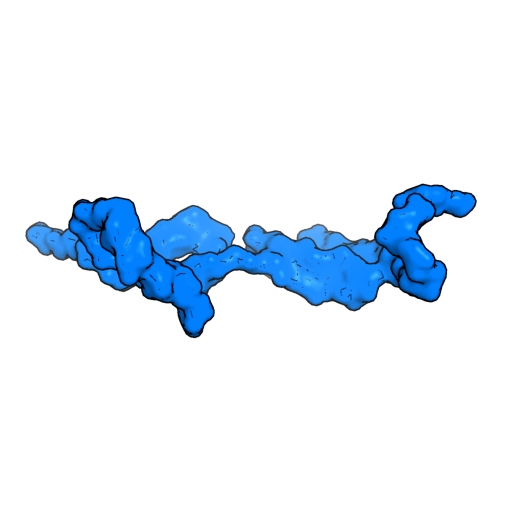1 71 ? -14.683 15.025 18.673 1.00 98.38 71 PRO A CA 1
ATOM 553 C C . PRO A 1 71 ? -13.718 14.564 19.779 1.00 98.38 71 PRO A C 1
ATOM 555 O O . PRO A 1 71 ? -12.647 14.037 19.479 1.00 98.38 71 PRO A O 1
ATOM 558 N N . GLU A 1 72 ? -14.084 14.736 21.052 1.00 98.56 72 GLU A N 1
ATOM 559 C CA . GLU A 1 72 ? -13.300 14.258 22.196 1.00 98.56 72 GLU A CA 1
ATOM 560 C C . GLU A 1 72 ? -13.253 12.731 22.243 1.00 98.56 72 GLU A C 1
ATOM 562 O O . GLU A 1 72 ? -12.174 12.179 22.446 1.00 98.56 72 GLU A O 1
ATOM 567 N N . ASP A 1 73 ? -14.370 12.050 21.964 1.00 98.38 73 ASP A N 1
ATOM 568 C CA . ASP A 1 73 ? -14.376 10.588 21.862 1.00 98.38 73 ASP A CA 1
ATOM 569 C C . ASP A 1 73 ? -13.427 10.103 20.749 1.00 98.38 73 ASP A C 1
ATOM 571 O O . ASP A 1 73 ? -12.688 9.141 20.940 1.00 98.38 73 ASP A O 1
ATOM 575 N N . ILE A 1 74 ? -13.384 10.791 19.598 1.00 97.81 74 ILE A N 1
ATOM 576 C CA . ILE A 1 74 ? -12.448 10.467 18.505 1.00 97.81 74 ILE A CA 1
ATOM 577 C C . ILE A 1 74 ? -10.995 10.616 18.954 1.00 97.81 74 ILE A C 1
ATOM 579 O O . ILE A 1 74 ? -10.174 9.748 18.656 1.00 97.81 74 ILE A O 1
ATOM 583 N N . ARG A 1 75 ? -10.667 11.699 19.669 1.00 98.25 75 ARG A N 1
ATOM 584 C CA . ARG A 1 75 ? -9.327 11.898 20.239 1.00 98.25 75 ARG A CA 1
ATOM 585 C C . ARG A 1 75 ? -8.976 10.758 21.193 1.00 98.25 75 ARG A C 1
ATOM 587 O O . ARG A 1 75 ? -7.878 10.215 21.111 1.00 98.25 75 ARG A O 1
ATOM 594 N N . ASP A 1 76 ? -9.899 10.398 22.077 1.00 98.38 76 ASP A N 1
ATOM 595 C CA . ASP A 1 76 ? -9.656 9.419 23.135 1.00 98.38 76 ASP A CA 1
ATOM 596 C C . ASP A 1 76 ? -9.590 7.980 22.589 1.00 98.38 76 ASP A C 1
ATOM 598 O O . ASP A 1 76 ? -8.899 7.134 23.155 1.00 98.38 76 ASP A O 1
ATOM 602 N N . GLN A 1 77 ? -10.242 7.707 21.454 1.00 97.69 77 GLN A N 1
ATOM 603 C CA . GLN A 1 77 ? -10.245 6.404 20.774 1.00 97.69 77 GLN A CA 1
ATOM 604 C C . GLN A 1 77 ? -9.300 6.341 19.565 1.00 97.69 77 GLN A C 1
ATOM 606 O O . GLN A 1 77 ? -9.293 5.344 18.839 1.00 97.69 77 GLN A O 1
ATOM 611 N N . PHE A 1 78 ? -8.475 7.370 19.343 1.00 97.88 78 PHE A N 1
ATOM 612 C CA . PHE A 1 78 ? -7.657 7.496 18.134 1.00 97.88 78 PHE A CA 1
ATOM 613 C C . PHE A 1 78 ? -6.735 6.290 17.910 1.00 97.88 78 PHE A C 1
ATOM 615 O O . PHE A 1 78 ? -6.636 5.796 16.789 1.00 97.88 78 PHE A O 1
ATOM 622 N N . THR A 1 79 ? -6.157 5.740 18.984 1.00 97.75 79 THR A N 1
ATOM 623 C CA . THR A 1 79 ? -5.323 4.527 18.941 1.00 97.75 79 THR A CA 1
ATOM 624 C C . THR A 1 79 ? -6.062 3.319 18.357 1.00 97.75 79 THR A C 1
ATOM 626 O O . THR A 1 79 ? -5.464 2.549 17.612 1.00 97.75 79 THR A O 1
ATOM 629 N N . LEU A 1 80 ? -7.356 3.141 18.658 1.00 95.00 80 LEU A N 1
ATOM 630 C CA . LEU A 1 80 ? -8.163 2.062 18.070 1.00 95.00 80 LEU A CA 1
ATOM 631 C C . LEU A 1 80 ? -8.488 2.344 16.600 1.00 95.00 80 LEU A C 1
ATOM 633 O O . LEU A 1 80 ? -8.487 1.431 15.776 1.00 95.00 80 LEU A O 1
ATOM 637 N N . ILE A 1 81 ? -8.751 3.610 16.263 1.00 95.75 81 ILE A N 1
ATOM 638 C CA . ILE A 1 81 ? -9.064 4.039 14.894 1.00 95.75 81 ILE A CA 1
ATOM 639 C C . ILE A 1 81 ? -7.872 3.781 13.965 1.00 95.75 81 ILE A C 1
ATOM 641 O O . ILE A 1 81 ? -8.057 3.301 12.846 1.00 95.75 81 ILE A O 1
ATOM 645 N N . GLU A 1 82 ? -6.650 4.067 14.415 1.00 96.88 82 GLU A N 1
ATOM 646 C CA . GLU A 1 82 ? -5.441 3.935 13.601 1.00 96.88 82 GLU A CA 1
ATOM 647 C C . GLU A 1 82 ? -4.706 2.592 13.734 1.00 96.88 82 GLU A C 1
ATOM 649 O O . GLU A 1 82 ? -3.640 2.422 13.127 1.00 96.88 82 GLU A O 1
ATOM 654 N N . ASP A 1 83 ? -5.250 1.638 14.495 1.00 96.75 83 ASP A N 1
ATOM 655 C CA . ASP A 1 83 ? -4.630 0.328 14.685 1.00 96.75 83 ASP A CA 1
ATOM 656 C C . ASP A 1 83 ? -4.553 -0.449 13.360 1.00 96.75 83 ASP A C 1
ATOM 658 O O . ASP A 1 83 ? -5.547 -0.933 12.812 1.00 96.75 83 ASP A O 1
ATOM 662 N N . ARG A 1 84 ? -3.325 -0.587 12.851 1.00 97.12 84 ARG A N 1
ATOM 663 C CA . ARG A 1 84 ? -2.996 -1.289 11.602 1.00 97.12 84 ARG A CA 1
ATOM 664 C C . ARG A 1 84 ? -2.625 -2.758 11.820 1.00 97.12 84 ARG A C 1
ATOM 666 O O . ARG A 1 84 ? -2.274 -3.426 10.849 1.00 97.12 84 ARG A O 1
ATOM 673 N N . SER A 1 85 ? -2.718 -3.282 13.047 1.00 95.75 85 SER A N 1
ATOM 674 C CA . SER A 1 85 ? -2.488 -4.704 13.346 1.00 95.75 85 SER A CA 1
ATOM 675 C C . SER A 1 85 ? -3.464 -5.629 12.602 1.00 95.75 85 SER A C 1
ATOM 677 O O . SER A 1 85 ? -3.147 -6.790 12.339 1.00 95.75 85 SER A O 1
ATOM 679 N N . GLY A 1 86 ? -4.625 -5.100 12.196 1.00 90.00 86 GLY A N 1
ATOM 680 C CA . GLY A 1 86 ? -5.546 -5.733 11.259 1.00 90.00 86 GLY A CA 1
ATOM 681 C C . GLY A 1 86 ? -6.271 -4.706 10.391 1.00 90.00 86 GLY A C 1
ATOM 682 O O . GLY A 1 86 ? -6.848 -3.746 10.896 1.00 90.00 86 GLY A O 1
ATOM 683 N N . TYR A 1 87 ? -6.275 -4.934 9.080 1.00 94.75 87 TYR A N 1
ATOM 684 C CA . TYR A 1 87 ? -6.975 -4.101 8.105 1.00 94.75 87 TYR A CA 1
ATOM 685 C C . TYR A 1 87 ? -7.567 -4.951 6.978 1.00 94.75 87 TYR A C 1
ATOM 687 O O . TYR A 1 87 ? -7.210 -6.113 6.781 1.00 94.75 87 TYR A O 1
ATOM 695 N N . THR A 1 88 ? -8.480 -4.349 6.228 1.00 94.94 88 THR A N 1
ATOM 696 C CA . THR A 1 88 ? -8.972 -4.865 4.946 1.00 94.94 88 THR A CA 1
ATOM 697 C C . THR A 1 88 ? -8.467 -3.978 3.813 1.00 94.94 88 THR A C 1
ATOM 699 O O . THR A 1 88 ? -8.104 -2.830 4.051 1.00 94.94 88 THR A O 1
ATOM 702 N N . VAL A 1 89 ? -8.426 -4.489 2.584 1.00 95.19 89 VAL A N 1
ATOM 703 C CA . VAL A 1 89 ? -8.078 -3.702 1.388 1.00 95.19 89 VAL A CA 1
ATOM 704 C C . VAL A 1 89 ? -9.316 -3.653 0.494 1.00 95.19 89 VAL A C 1
ATOM 706 O O . VAL A 1 89 ? -9.479 -4.527 -0.358 1.00 95.19 89 VAL A O 1
ATOM 709 N N . PRO A 1 90 ? -10.253 -2.721 0.744 1.00 93.56 90 PRO A N 1
ATOM 710 C CA . PRO A 1 90 ? -11.480 -2.645 -0.036 1.00 93.56 90 PRO A CA 1
ATOM 711 C C . PRO A 1 90 ? -11.187 -2.152 -1.458 1.00 93.56 90 PRO A C 1
ATOM 713 O O . PRO A 1 90 ? -10.573 -1.105 -1.652 1.00 93.56 90 PRO A O 1
ATOM 716 N N . MET A 1 91 ? -11.689 -2.873 -2.458 1.00 93.88 91 MET A N 1
ATOM 717 C CA . MET A 1 91 ? -11.518 -2.561 -3.885 1.00 93.88 91 MET A CA 1
ATOM 718 C C . MET A 1 91 ? -12.730 -1.821 -4.474 1.00 93.88 91 MET A C 1
ATOM 720 O O . MET A 1 91 ? -12.828 -1.608 -5.687 1.00 93.88 91 MET A O 1
ATOM 724 N N . SER A 1 92 ? -13.692 -1.448 -3.627 1.00 92.94 92 SER A N 1
ATOM 725 C CA . SER A 1 92 ? -14.869 -0.664 -3.995 1.00 92.94 92 SER A CA 1
ATOM 726 C C . SER A 1 92 ? -15.436 0.107 -2.803 1.00 92.94 92 SER A C 1
ATOM 728 O O . SER A 1 92 ? -15.215 -0.250 -1.645 1.00 92.94 92 SER A O 1
ATOM 730 N N . ALA A 1 93 ? -16.226 1.146 -3.090 1.00 91.94 93 ALA A N 1
ATOM 731 C CA . ALA A 1 93 ? -16.967 1.870 -2.058 1.00 91.94 93 ALA A CA 1
ATOM 732 C C . ALA A 1 93 ? -17.895 0.932 -1.266 1.00 91.94 93 ALA A C 1
ATOM 734 O O . ALA A 1 93 ? -17.963 1.034 -0.047 1.00 91.94 93 ALA A O 1
ATOM 735 N N . LEU A 1 94 ? -18.541 -0.028 -1.940 1.00 93.25 94 LEU A N 1
ATOM 736 C CA . LEU A 1 94 ? -19.419 -1.002 -1.289 1.00 93.25 94 LEU A CA 1
ATOM 737 C C . LEU A 1 94 ? -18.655 -1.916 -0.322 1.00 93.25 94 LEU A C 1
ATOM 739 O O . LEU A 1 94 ? -19.146 -2.168 0.771 1.00 93.25 94 LEU A O 1
ATOM 743 N N . GLU A 1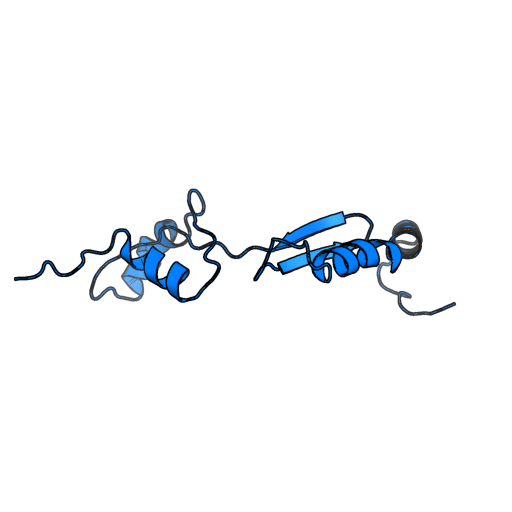 95 ? -17.461 -2.388 -0.686 1.00 93.44 95 GLU A N 1
ATOM 744 C CA . GLU A 1 95 ? -16.619 -3.182 0.221 1.00 93.44 95 GLU A CA 1
ATOM 745 C C . GLU A 1 95 ? -16.152 -2.364 1.428 1.00 93.44 95 GLU A C 1
ATOM 747 O O . GLU A 1 95 ? -16.198 -2.859 2.551 1.00 93.44 95 GLU A O 1
ATOM 752 N N . SER A 1 96 ? -15.751 -1.108 1.206 1.00 92.50 96 SER A N 1
ATOM 753 C CA . SER A 1 96 ? -15.341 -0.191 2.277 1.00 92.50 96 SER A CA 1
ATOM 754 C C . SER A 1 96 ? -16.485 0.062 3.261 1.00 92.50 96 SER A C 1
ATOM 756 O O . SER A 1 96 ? -16.345 -0.161 4.462 1.00 92.50 96 SER A O 1
ATOM 758 N N . THR A 1 97 ? -17.661 0.433 2.753 1.00 91.62 97 THR A N 1
ATOM 759 C CA . THR A 1 97 ? -18.862 0.635 3.569 1.00 91.62 97 THR A CA 1
ATOM 760 C C . THR A 1 97 ? -19.317 -0.664 4.239 1.00 91.62 97 THR A C 1
ATOM 762 O O . THR A 1 97 ? -19.651 -0.662 5.419 1.00 91.62 97 THR A O 1
ATOM 765 N N . GLY A 1 98 ? -19.256 -1.796 3.535 1.00 90.88 98 GLY A N 1
ATOM 766 C CA . GLY A 1 98 ? -19.546 -3.119 4.089 1.00 90.88 98 GLY A CA 1
ATOM 767 C C . GLY A 1 98 ? -18.638 -3.491 5.263 1.00 90.88 98 GLY A C 1
ATOM 768 O O . GLY A 1 98 ? -19.106 -4.052 6.252 1.00 90.88 98 GLY A O 1
ATOM 769 N N . ALA A 1 99 ? -17.352 -3.141 5.192 1.00 90.00 99 ALA A N 1
ATOM 770 C CA . ALA A 1 99 ? -16.404 -3.382 6.273 1.00 90.00 99 ALA A CA 1
ATOM 771 C C . ALA A 1 99 ? -16.749 -2.596 7.548 1.00 90.00 99 ALA A C 1
ATOM 773 O O . ALA A 1 99 ? -16.591 -3.146 8.635 1.00 90.00 99 ALA A O 1
ATOM 774 N N . MET A 1 100 ? -17.296 -1.380 7.426 1.00 87.12 100 MET A N 1
ATOM 775 C CA . MET A 1 100 ? -17.755 -0.577 8.572 1.00 87.12 100 MET A CA 1
ATOM 776 C C . MET A 1 100 ? -18.918 -1.237 9.331 1.00 87.12 100 MET A C 1
ATOM 778 O O . MET A 1 100 ? -19.080 -1.007 10.525 1.00 87.12 100 MET A O 1
ATOM 782 N N . PHE A 1 101 ? -19.723 -2.069 8.660 1.00 81.69 101 PHE A N 1
ATOM 783 C CA . PHE A 1 101 ? -20.873 -2.741 9.272 1.00 81.69 101 PHE A CA 1
ATOM 784 C C . PHE A 1 101 ? -20.539 -4.051 9.980 1.00 81.69 101 PHE A C 1
ATOM 786 O O . PHE A 1 101 ? -21.390 -4.561 10.704 1.00 81.69 101 PHE A O 1
ATOM 793 N N . ARG A 1 102 ? -19.342 -4.614 9.765 1.00 73.62 102 ARG A N 1
ATOM 794 C CA . ARG A 1 102 ? -18.982 -5.963 10.236 1.00 73.62 102 ARG A CA 1
ATOM 795 C C . ARG A 1 102 ? -19.241 -6.153 11.730 1.00 73.62 102 ARG A C 1
ATOM 797 O O . ARG A 1 102 ? -19.804 -7.170 12.116 1.00 73.62 102 ARG A O 1
ATOM 804 N N . ASP A 1 103 ? -18.870 -5.144 12.511 1.00 71.62 103 ASP A N 1
ATOM 805 C CA . ASP A 1 103 ? -18.999 -5.128 13.969 1.00 71.62 103 ASP A CA 1
ATOM 806 C C . ASP A 1 103 ? -19.979 -4.035 14.442 1.00 71.62 103 ASP A C 1
ATOM 808 O O . ASP A 1 103 ? -20.079 -3.741 15.634 1.00 71.62 103 ASP A O 1
ATOM 812 N N . ALA A 1 104 ? -20.711 -3.413 13.509 1.00 71.81 104 ALA A N 1
ATOM 813 C CA . ALA A 1 104 ? -21.704 -2.408 13.852 1.00 71.81 104 ALA A CA 1
ATOM 814 C C . ALA A 1 104 ? -22.930 -3.081 14.492 1.00 71.81 104 ALA A C 1
ATOM 816 O O . ALA A 1 104 ? -23.377 -4.131 14.021 1.00 71.81 104 ALA A O 1
ATOM 817 N N . PRO A 1 105 ? -23.538 -2.473 15.526 1.00 69.50 105 PRO A N 1
ATOM 818 C CA . PRO A 1 105 ? -24.817 -2.920 16.055 1.00 69.50 105 PRO A CA 1
ATOM 819 C C . PRO A 1 105 ? -25.913 -2.614 15.027 1.00 69.50 105 PRO A C 1
ATOM 821 O O . PRO A 1 105 ? -26.546 -1.557 15.056 1.00 69.50 105 PRO A O 1
ATOM 824 N N . LEU A 1 106 ? -26.102 -3.526 14.071 1.00 71.81 106 LEU A N 1
ATOM 825 C CA . LEU A 1 106 ? -27.149 -3.412 13.065 1.00 71.81 106 LEU A CA 1
ATOM 826 C C . LEU A 1 106 ? -28.526 -3.475 13.742 1.00 71.81 106 LEU A C 1
ATOM 828 O O . LEU A 1 106 ? -28.705 -4.246 14.691 1.00 71.81 106 LEU A O 1
ATOM 832 N N . PRO A 1 107 ? -29.519 -2.706 13.262 1.00 71.75 107 PRO A N 1
ATOM 833 C CA . PRO A 1 107 ? -30.885 -2.843 13.742 1.00 71.75 107 PRO A CA 1
ATOM 834 C C . PRO A 1 107 ? -31.347 -4.286 13.527 1.00 71.75 107 PRO A C 1
ATOM 836 O O . PRO A 1 107 ? -31.354 -4.776 12.397 1.00 71.75 107 PRO A O 1
ATOM 839 N N . THR A 1 108 ? -31.740 -4.978 14.593 1.00 73.12 108 THR A N 1
ATOM 840 C CA . THR A 1 108 ? -32.458 -6.242 14.446 1.00 73.12 108 THR A CA 1
ATOM 841 C C . THR A 1 108 ? -33.864 -5.926 13.946 1.00 73.12 108 THR A C 1
ATOM 843 O O . THR A 1 108 ? -34.524 -5.013 14.452 1.00 73.12 108 THR A O 1
ATOM 846 N N . SER A 1 109 ? -34.320 -6.634 12.910 1.00 66.62 109 SER A N 1
ATOM 847 C CA . SER A 1 109 ? -35.710 -6.523 12.466 1.00 66.62 109 SER A CA 1
ATOM 848 C C . SER A 1 109 ? -36.627 -6.846 13.646 1.00 66.62 109 SER A C 1
ATOM 850 O O . SER A 1 109 ? -36.453 -7.888 14.284 1.00 66.62 109 SER A O 1
ATOM 852 N N . ARG A 1 110 ? -37.575 -5.952 13.935 1.00 52.84 110 ARG A N 1
ATOM 853 C CA . ARG A 1 110 ? -38.760 -6.309 14.720 1.00 52.84 110 ARG A CA 1
ATOM 854 C C . ARG A 1 110 ? -39.669 -7.214 13.905 1.00 52.84 110 ARG A C 1
ATOM 856 O O . ARG A 1 110 ? -39.748 -6.983 12.677 1.00 52.84 110 ARG A O 1
#

Radius of gyration: 22.39 Å; chains: 1; bounding box: 66×31×48 Å

Organism: NCBI:txid1391222

Foldseek 3Di:
DDPPCVPVDPDPVVSVLCVVWQDVVQVVVVVVLCPDPPNPDDLWAWDTTSVDIDTDFDWAALADDDPPDDPVNCVVCVCNRPDVPDTDGDSDPCSNVVSPCPPPPDDDDD